Protein AF-A0A5D2YRF6-F1 (afdb_monomer)

Secondary structure (DSSP, 8-state):
-EETTEE--TTPPP---HHHHHH-HHHH-TTTTS--GGGGTT-HHHH-S-TT-

Structure (mmCIF, N/CA/C/O backbone):
data_AF-A0A5D2YRF6-F1
#
_entry.id   AF-A0A5D2YRF6-F1
#
loop_
_atom_site.group_PDB
_atom_site.id
_atom_site.type_symbol
_atom_site.label_atom_id
_atom_site.label_alt_id
_atom_site.label_comp_id
_atom_site.label_asym_id
_atom_site.label_entity_id
_atom_site.label_seq_id
_atom_site.pdbx_PDB_ins_code
_atom_site.Cartn_x
_atom_site.Cartn_y
_atom_site.Cartn_z
_atom_site.occupancy
_atom_site.B_iso_or_equiv
_atom_site.auth_seq_id
_atom_site.auth_comp_id
_atom_site.auth_asym_id
_atom_site.auth_atom_id
_atom_site.pdbx_PDB_model_num
ATOM 1 N N . MET A 1 1 ? -8.180 1.286 18.605 1.00 92.62 1 MET A N 1
ATOM 2 C CA . MET A 1 1 ? -6.848 1.573 18.009 1.00 92.62 1 MET A CA 1
ATOM 3 C C . MET A 1 1 ? -6.742 3.076 17.771 1.00 92.62 1 MET A C 1
ATOM 5 O O . MET A 1 1 ? -7.782 3.671 17.537 1.00 92.62 1 MET A O 1
ATOM 9 N N . LYS A 1 2 ? -5.561 3.707 17.850 1.00 93.75 2 LYS A N 1
ATOM 10 C CA . LYS A 1 2 ? -5.384 5.140 17.527 1.00 93.75 2 LYS A CA 1
ATOM 11 C C . LYS A 1 2 ? -4.508 5.277 16.270 1.00 93.75 2 LYS A C 1
ATOM 13 O O . LYS A 1 2 ? -3.418 4.716 16.240 1.00 93.75 2 LYS A O 1
ATOM 18 N N . PHE A 1 3 ? -4.993 5.985 15.249 1.00 92.25 3 PHE A N 1
ATOM 19 C CA . PHE A 1 3 ? -4.260 6.350 14.030 1.00 92.25 3 PHE A CA 1
ATOM 20 C C . PHE A 1 3 ? -4.049 7.859 14.008 1.00 92.25 3 PHE A C 1
ATOM 22 O O . PHE A 1 3 ? -5.003 8.600 13.771 1.00 92.25 3 PHE A O 1
ATOM 29 N N . ARG A 1 4 ? -2.816 8.329 14.239 1.00 90.62 4 ARG A N 1
ATOM 30 C CA . ARG A 1 4 ? -2.553 9.765 14.465 1.00 90.62 4 ARG A CA 1
ATOM 31 C C . ARG A 1 4 ? -3.548 10.293 15.502 1.00 90.62 4 ARG A C 1
ATOM 33 O O . ARG A 1 4 ? -3.656 9.675 16.547 1.00 90.62 4 ARG A O 1
ATOM 40 N N . GLU A 1 5 ? -4.340 11.319 15.207 1.00 96.62 5 GLU A N 1
ATOM 41 C CA . GLU A 1 5 ? -5.345 11.858 16.136 1.00 96.62 5 GLU A CA 1
ATOM 42 C C . GLU A 1 5 ? -6.730 11.196 16.060 1.00 96.62 5 GLU A C 1
ATOM 44 O O . GLU A 1 5 ? -7.669 11.648 16.706 1.00 96.62 5 GLU A O 1
ATOM 49 N N . ILE A 1 6 ? -6.874 10.094 15.320 1.00 95.88 6 ILE A N 1
ATOM 50 C CA . ILE A 1 6 ? -8.153 9.399 15.143 1.00 95.88 6 ILE A CA 1
ATOM 51 C C . ILE A 1 6 ? -8.215 8.174 16.052 1.00 95.88 6 ILE A C 1
ATOM 53 O O . ILE A 1 6 ? -7.415 7.244 15.930 1.00 95.88 6 ILE A O 1
ATOM 57 N N . PHE A 1 7 ? -9.206 8.137 16.940 1.00 96.75 7 PHE A N 1
ATOM 58 C CA . PHE A 1 7 ? -9.542 6.940 1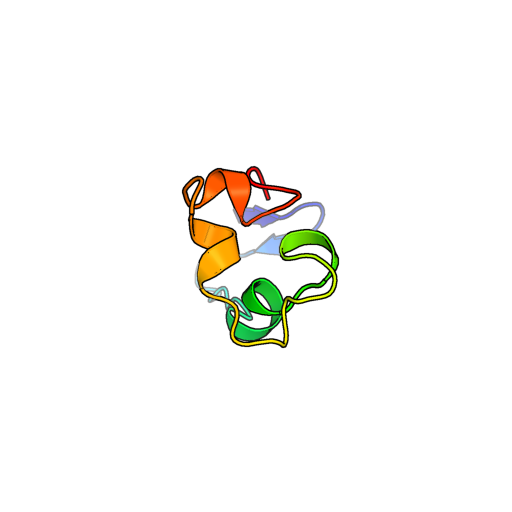7.703 1.00 96.75 7 PHE A CA 1
ATOM 59 C C . PHE A 1 7 ? -10.526 6.064 16.918 1.00 96.75 7 PHE A C 1
ATOM 61 O O . PHE A 1 7 ? -11.591 6.523 16.520 1.00 96.75 7 PHE A O 1
ATOM 68 N N . VAL A 1 8 ? -10.176 4.793 16.723 1.00 9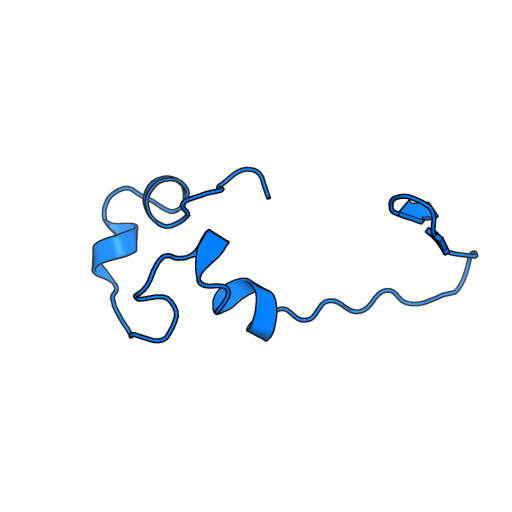6.25 8 VAL A N 1
ATOM 69 C CA . VAL A 1 8 ? -11.015 3.766 16.092 1.00 96.25 8 VAL A CA 1
ATOM 70 C C . VAL A 1 8 ? -11.609 2.871 17.186 1.00 96.25 8 VAL A C 1
ATOM 72 O O . VAL A 1 8 ? -10.850 2.117 17.823 1.00 96.25 8 VAL A O 1
ATOM 75 N N . PRO A 1 9 ? -12.934 2.949 17.422 1.00 97.12 9 PRO A N 1
ATOM 76 C CA . PRO A 1 9 ? -13.640 2.121 18.393 1.00 97.12 9 PRO A CA 1
ATOM 77 C C . PRO A 1 9 ? -13.579 0.627 18.069 1.00 97.12 9 PRO A C 1
ATOM 79 O O . PRO A 1 9 ? -13.363 0.211 16.929 1.00 97.12 9 PRO A O 1
ATOM 82 N N . LYS A 1 10 ? -13.817 -0.203 19.086 1.00 97.00 10 LYS A N 1
ATOM 83 C CA . LYS A 1 10 ? -13.959 -1.650 18.901 1.00 97.00 10 LYS A CA 1
ATOM 84 C C . LYS A 1 10 ? -15.183 -1.940 18.022 1.00 97.00 10 LYS A C 1
ATOM 86 O O . LYS A 1 10 ? -16.245 -1.376 18.254 1.00 97.00 10 LYS A O 1
ATOM 91 N N . GLY A 1 11 ? -15.028 -2.837 17.049 1.00 96.81 11 GLY A N 1
ATOM 92 C CA . GLY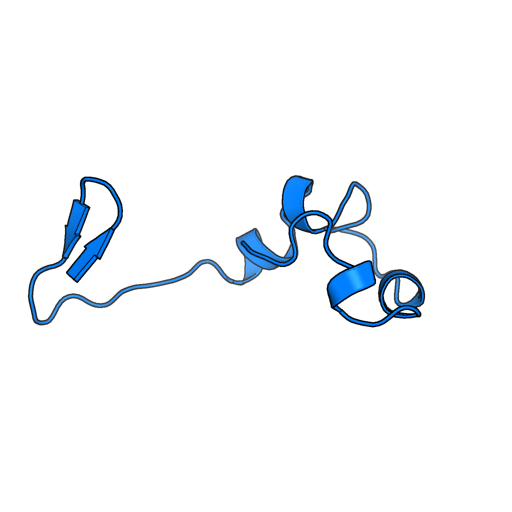 A 1 11 ? -16.103 -3.232 16.128 1.00 96.81 11 GLY A CA 1
ATOM 93 C C . GLY A 1 11 ? -16.201 -2.393 14.850 1.00 96.81 11 GLY A C 1
ATOM 94 O O . GLY A 1 11 ? -17.036 -2.692 14.006 1.00 96.81 11 GLY A O 1
ATOM 95 N N . VAL A 1 12 ? -15.347 -1.379 14.676 1.00 96.50 12 VAL A N 1
ATOM 96 C CA . VAL A 1 12 ? -15.258 -0.610 13.426 1.00 96.50 12 VAL A CA 1
ATOM 97 C C . VAL A 1 12 ? -14.303 -1.295 12.451 1.00 96.50 12 VAL A C 1
ATOM 99 O O . VAL A 1 12 ? -13.174 -1.633 12.810 1.00 96.50 12 VAL A O 1
ATOM 102 N N . ASN A 1 13 ? -14.748 -1.460 11.205 1.00 95.12 13 ASN A N 1
ATOM 103 C CA . ASN A 1 13 ? -13.914 -1.974 10.123 1.00 95.12 13 ASN A CA 1
ATOM 104 C C . ASN A 1 13 ? -12.972 -0.889 9.597 1.00 95.12 13 ASN A C 1
ATOM 106 O O . ASN A 1 13 ? -13.368 0.260 9.407 1.00 95.12 13 ASN A O 1
ATOM 110 N N . ILE A 1 14 ? -11.732 -1.279 9.315 1.00 93.19 14 ILE A N 1
ATOM 111 C CA . ILE A 1 14 ? -10.739 -0.423 8.667 1.00 93.19 14 ILE A CA 1
ATOM 112 C C . ILE A 1 14 ? -10.653 -0.858 7.208 1.00 93.19 14 ILE A C 1
ATOM 114 O O . ILE A 1 14 ? -10.391 -2.025 6.924 1.00 93.19 14 ILE A O 1
ATOM 118 N N . TRP A 1 15 ? -10.867 0.080 6.288 1.00 93.25 15 TRP A N 1
ATOM 119 C CA . TRP A 1 15 ? -10.702 -0.155 4.857 1.00 93.25 15 TRP A CA 1
ATOM 120 C C . TRP A 1 15 ? -9.479 0.595 4.338 1.00 93.25 15 TRP A C 1
ATOM 122 O O . TRP A 1 15 ? -9.236 1.742 4.713 1.00 93.25 15 TRP A O 1
ATOM 132 N N . MET A 1 16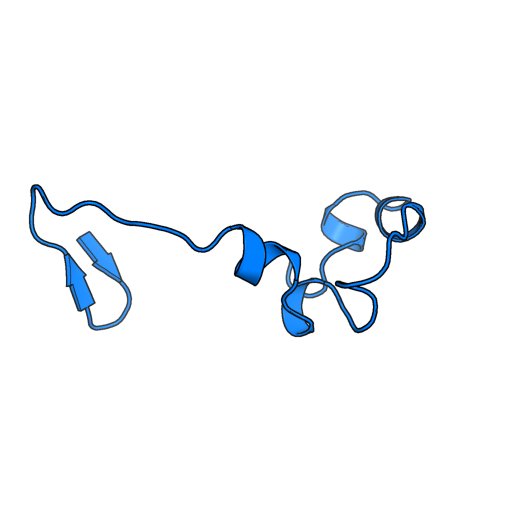 ? -8.707 -0.063 3.477 1.00 90.62 16 MET A N 1
ATOM 133 C CA . MET A 1 16 ? -7.506 0.501 2.875 1.00 90.62 16 MET A CA 1
ATOM 134 C C . MET A 1 16 ? -7.676 0.587 1.364 1.00 90.62 16 MET A C 1
ATOM 136 O O . MET A 1 16 ? -8.029 -0.392 0.705 1.00 90.62 16 MET A O 1
ATOM 140 N N . MET A 1 17 ? -7.370 1.755 0.805 1.00 93.25 17 MET A N 1
ATOM 141 C CA . MET A 1 17 ? -7.365 1.969 -0.639 1.00 93.25 17 MET A CA 1
ATOM 142 C C . MET A 1 17 ? -6.070 1.426 -1.249 1.00 93.25 17 MET A C 1
ATOM 144 O O . MET A 1 17 ? -5.155 2.176 -1.582 1.00 93.25 17 MET A O 1
ATOM 148 N N . VAL A 1 18 ? -6.001 0.101 -1.405 1.00 92.25 18 VAL A N 1
ATOM 149 C CA . VAL A 1 18 ? -4.832 -0.604 -1.962 1.00 92.25 18 VAL A CA 1
ATOM 150 C C . VAL A 1 18 ? -4.455 -0.058 -3.341 1.00 92.25 18 VAL A C 1
ATOM 152 O O . VAL A 1 18 ? -3.274 0.121 -3.625 1.00 92.25 18 VAL A O 1
ATOM 155 N N . LEU A 1 19 ? -5.445 0.265 -4.179 1.00 92.25 19 LEU A N 1
ATOM 156 C CA . LEU A 1 19 ? -5.196 0.817 -5.509 1.00 92.25 19 LEU A CA 1
ATOM 157 C C . LEU A 1 19 ? -4.525 2.194 -5.445 1.00 92.25 19 LEU A C 1
ATOM 159 O O . LEU A 1 19 ? -3.581 2.437 -6.191 1.00 92.25 19 LEU A O 1
ATOM 163 N N . ALA A 1 20 ? -4.979 3.072 -4.547 1.00 91.94 20 ALA A N 1
ATOM 164 C CA . ALA A 1 20 ? -4.360 4.381 -4.360 1.00 91.94 20 ALA A C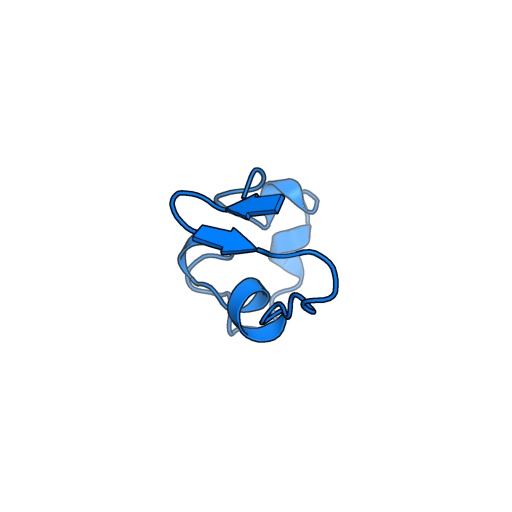A 1
ATOM 165 C C . ALA A 1 20 ? -2.912 4.226 -3.876 1.00 91.94 20 ALA A C 1
ATOM 167 O O . ALA A 1 20 ? -2.015 4.856 -4.422 1.00 91.94 20 ALA A O 1
ATOM 168 N N . LEU A 1 21 ? -2.671 3.304 -2.937 1.00 90.38 21 LEU A N 1
ATOM 169 C CA . LEU A 1 21 ? -1.332 3.016 -2.420 1.00 90.38 21 LEU A CA 1
ATOM 170 C C . LEU A 1 21 ? -0.367 2.509 -3.508 1.00 90.38 21 LEU A C 1
ATOM 172 O O . LEU A 1 21 ? 0.793 2.905 -3.531 1.00 90.38 21 LEU A O 1
ATOM 176 N N . HIS A 1 22 ? -0.833 1.657 -4.426 1.00 87.75 22 HIS A N 1
ATOM 177 C CA . HIS A 1 22 ? -0.008 1.110 -5.516 1.00 87.75 22 HIS A CA 1
ATOM 178 C C . HIS A 1 22 ? 0.240 2.094 -6.670 1.00 87.75 22 HIS A C 1
ATOM 180 O O . HIS A 1 22 ? 1.101 1.835 -7.508 1.00 87.75 22 HIS A O 1
ATOM 186 N N . ASN A 1 23 ? -0.501 3.204 -6.726 1.00 89.62 23 ASN A N 1
ATOM 187 C CA . ASN A 1 23 ? -0.385 4.220 -7.777 1.00 89.62 23 ASN A CA 1
ATOM 188 C C . ASN A 1 23 ? 0.110 5.580 -7.255 1.00 89.62 23 ASN A C 1
ATOM 190 O O . ASN A 1 23 ? 0.173 6.553 -8.011 1.00 89.62 23 ASN A O 1
ATOM 194 N N . ASP A 1 24 ? 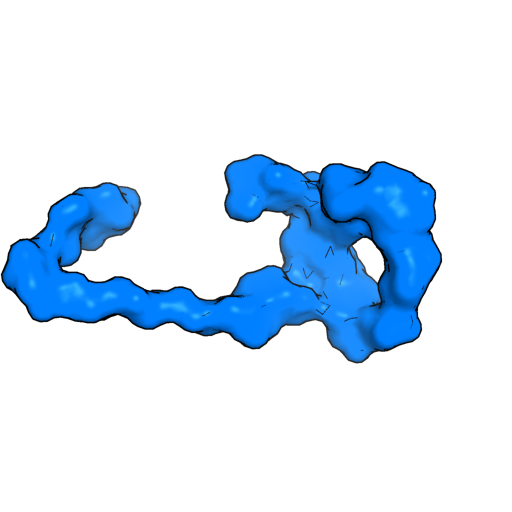0.461 5.667 -5.972 1.00 91.31 24 ASP A N 1
ATOM 195 C CA . ASP A 1 24 ? 1.002 6.885 -5.387 1.00 91.31 24 ASP A CA 1
ATOM 196 C C . ASP A 1 24 ? 2.377 7.212 -5.992 1.00 91.31 24 ASP A C 1
ATOM 198 O O . ASP A 1 24 ? 3.310 6.406 -5.948 1.00 91.31 24 ASP A O 1
ATOM 202 N N . LEU A 1 25 ? 2.502 8.412 -6.564 1.00 90.31 25 LEU A N 1
ATOM 203 C CA . LEU A 1 25 ? 3.716 8.859 -7.254 1.00 90.31 25 LEU A CA 1
ATOM 204 C C . LEU A 1 25 ? 4.887 9.134 -6.299 1.00 90.31 25 LEU A C 1
ATOM 206 O O . LEU A 1 25 ? 6.037 9.113 -6.737 1.00 90.31 25 LEU A O 1
ATOM 210 N N . GLY A 1 26 ? 4.609 9.420 -5.025 1.00 89.00 26 GLY A N 1
ATOM 211 C CA . GLY A 1 26 ? 5.620 9.629 -3.991 1.00 89.00 26 GLY A CA 1
ATOM 212 C C . GLY A 1 26 ? 6.185 8.317 -3.451 1.00 89.00 26 GLY A C 1
ATOM 213 O O . GLY A 1 26 ? 7.342 8.278 -3.048 1.00 89.00 26 GLY A O 1
ATOM 214 N N . ILE A 1 27 ? 5.407 7.231 -3.485 1.00 89.56 27 ILE A N 1
ATOM 215 C CA . ILE A 1 27 ? 5.864 5.889 -3.098 1.00 89.56 27 ILE A CA 1
ATOM 216 C C . ILE A 1 27 ? 6.525 5.173 -4.280 1.00 89.56 27 ILE A C 1
ATOM 218 O O . ILE A 1 27 ? 7.602 4.601 -4.122 1.00 89.56 27 ILE A O 1
ATOM 222 N N . TRP A 1 28 ? 5.912 5.216 -5.466 1.00 86.69 28 TRP A N 1
ATOM 223 C CA . TRP A 1 28 ? 6.282 4.390 -6.627 1.00 86.69 28 TRP A CA 1
ATOM 224 C C . TRP A 1 28 ? 6.931 5.163 -7.782 1.00 86.69 28 TRP A C 1
ATOM 226 O O . TRP A 1 28 ? 7.035 4.620 -8.881 1.00 86.69 28 TRP A O 1
ATOM 236 N N . ARG A 1 29 ? 7.380 6.404 -7.546 1.00 82.25 29 ARG A N 1
ATOM 237 C CA . ARG A 1 29 ? 7.954 7.320 -8.552 1.00 82.25 29 ARG A CA 1
ATOM 238 C C . ARG A 1 29 ? 6.971 7.695 -9.669 1.00 82.25 29 ARG A C 1
ATOM 240 O O . ARG A 1 29 ? 5.805 7.310 -9.707 1.00 82.25 29 ARG A O 1
ATOM 247 N N . LYS A 1 30 ? 7.463 8.499 -10.620 1.00 83.94 30 LYS A N 1
ATOM 248 C CA . LYS A 1 30 ? 6.694 9.032 -11.760 1.00 83.94 30 LYS A CA 1
ATOM 249 C C . LYS A 1 30 ? 6.127 7.957 -12.696 1.00 83.94 30 LYS A C 1
ATOM 251 O O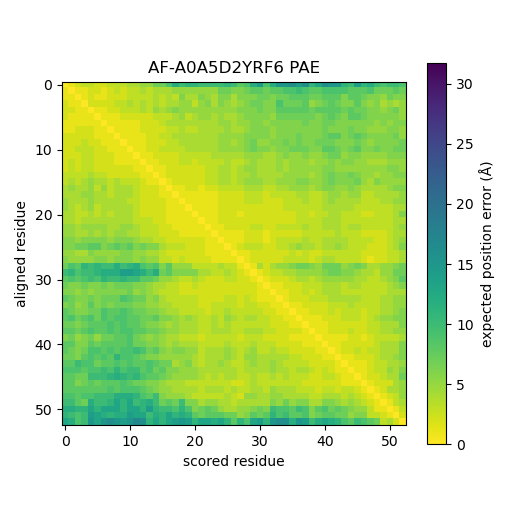 . LYS A 1 30 ? 5.255 8.266 -13.503 1.00 83.94 30 LYS A O 1
ATOM 256 N N . ASP A 1 31 ? 6.623 6.727 -12.630 1.00 86.88 31 ASP A N 1
ATOM 257 C CA . ASP A 1 31 ? 6.178 5.607 -13.454 1.00 86.88 31 ASP A CA 1
ATOM 258 C C . ASP A 1 31 ? 5.191 4.671 -12.734 1.00 86.88 31 ASP A C 1
ATOM 260 O O . ASP A 1 31 ? 4.912 3.596 -13.256 1.00 86.88 31 ASP A O 1
ATOM 264 N N . ALA A 1 32 ? 4.596 5.081 -11.603 1.00 89.31 32 ALA A N 1
ATOM 265 C CA . ALA A 1 32 ? 3.592 4.292 -10.875 1.00 89.31 32 ALA A CA 1
ATOM 266 C C . ALA A 1 32 ? 2.433 3.793 -11.764 1.00 89.31 32 ALA A C 1
ATOM 268 O O . ALA A 1 32 ? 2.005 2.650 -11.641 1.00 89.31 32 ALA A O 1
ATOM 269 N N . TYR A 1 33 ? 1.995 4.617 -12.722 1.00 91.62 33 TYR A N 1
ATOM 270 C CA . TYR A 1 33 ? 0.923 4.297 -13.677 1.00 91.62 33 TYR A CA 1
ATOM 271 C C . TYR A 1 33 ? 1.400 3.562 -14.938 1.00 91.62 33 TYR A C 1
ATOM 273 O O . TYR A 1 33 ? 0.622 3.347 -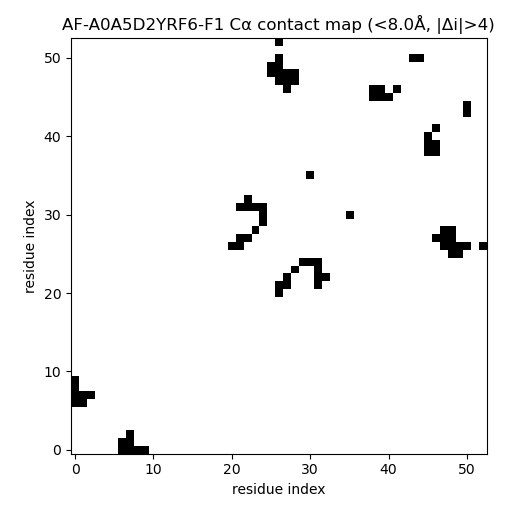15.868 1.00 91.62 33 TYR A O 1
ATOM 281 N N . ARG A 1 34 ? 2.686 3.211 -15.027 1.00 90.94 34 ARG A N 1
ATOM 282 C CA . ARG A 1 34 ? 3.255 2.494 -16.171 1.00 90.94 34 ARG A CA 1
ATOM 283 C C . ARG A 1 34 ? 3.549 1.055 -15.780 1.00 90.94 34 ARG A C 1
ATOM 285 O O . ARG A 1 34 ? 4.107 0.774 -14.721 1.00 90.94 34 ARG A O 1
ATOM 292 N N . PHE A 1 35 ? 3.240 0.134 -16.687 1.00 90.12 35 PHE A N 1
ATOM 293 C CA . PHE A 1 35 ? 3.685 -1.246 -16.552 1.00 90.12 35 PHE A CA 1
ATOM 294 C C . PHE A 1 35 ? 5.196 -1.326 -16.820 1.00 90.12 35 PHE A C 1
ATOM 296 O O . PHE A 1 35 ? 5.636 -1.399 -17.965 1.00 90.12 35 PHE A O 1
ATOM 303 N N . ASN A 1 36 ? 5.991 -1.255 -15.751 1.00 88.75 36 ASN A N 1
ATOM 304 C CA . ASN A 1 36 ? 7.449 -1.312 -15.794 1.00 88.75 36 ASN A CA 1
ATOM 305 C C . ASN A 1 36 ? 7.959 -2.379 -14.820 1.00 88.75 36 ASN A C 1
ATOM 307 O O . ASN A 1 36 ? 8.050 -2.136 -13.619 1.00 88.75 36 ASN A O 1
ATOM 311 N N . LEU A 1 37 ? 8.299 -3.565 -15.330 1.00 88.31 37 LEU A N 1
ATOM 312 C CA . LEU A 1 37 ? 8.842 -4.656 -14.512 1.00 88.31 37 LEU A CA 1
ATOM 313 C C . LEU A 1 37 ? 10.280 -4.381 -14.048 1.00 88.31 37 LEU A C 1
ATOM 315 O O . LEU A 1 37 ? 10.674 -4.833 -12.974 1.00 88.31 37 LEU A O 1
ATOM 319 N N . ASN A 1 38 ? 11.048 -3.593 -14.808 1.00 90.12 38 ASN A N 1
ATOM 320 C CA . ASN A 1 38 ? 12.462 -3.338 -14.519 1.00 90.12 38 ASN A CA 1
ATOM 321 C C . ASN A 1 38 ? 12.676 -2.596 -13.193 1.00 90.12 38 ASN A C 1
ATOM 323 O O . ASN A 1 38 ? 13.747 -2.710 -12.604 1.00 90.12 38 ASN A O 1
ATOM 327 N N . LYS A 1 39 ? 11.663 -1.892 -12.668 1.00 86.06 39 LYS A N 1
ATOM 328 C CA . LYS A 1 39 ? 11.752 -1.239 -11.349 1.00 86.06 39 LYS A CA 1
ATOM 329 C C . LYS A 1 39 ? 11.958 -2.228 -10.197 1.00 86.06 39 LYS A C 1
ATOM 331 O O . LYS A 1 39 ? 12.491 -1.858 -9.159 1.00 86.06 39 LYS A O 1
ATOM 336 N N . PHE A 1 40 ? 11.594 -3.494 -10.394 1.00 88.88 40 PHE A N 1
ATOM 337 C CA . PHE A 1 40 ? 11.792 -4.563 -9.417 1.00 88.88 40 PHE A CA 1
ATOM 338 C C . PHE A 1 40 ? 13.112 -5.323 -9.598 1.00 88.88 40 PHE A C 1
ATOM 340 O O . PHE A 1 40 ? 13.373 -6.250 -8.834 1.00 88.88 40 PHE A O 1
ATOM 347 N N . ALA A 1 41 ? 13.965 -4.946 -10.561 1.00 92.50 41 ALA A N 1
ATOM 348 C CA . ALA A 1 41 ? 15.233 -5.636 -10.828 1.00 92.50 41 ALA A CA 1
ATOM 349 C C . ALA A 1 41 ? 16.173 -5.666 -9.607 1.00 92.50 41 ALA A C 1
ATOM 351 O O . ALA A 1 41 ? 16.924 -6.619 -9.430 1.00 92.50 41 ALA A O 1
ATOM 352 N N . ASN A 1 42 ? 16.070 -4.662 -8.728 1.00 88.69 42 ASN A N 1
ATOM 353 C CA . ASN A 1 42 ? 16.821 -4.566 -7.471 1.00 88.69 42 ASN A CA 1
ATOM 354 C C . ASN A 1 42 ? 15.975 -4.963 -6.240 1.00 88.69 42 ASN A C 1
ATOM 356 O O . ASN A 1 42 ? 16.239 -4.528 -5.118 1.00 88.69 42 ASN A O 1
ATOM 360 N N . GLY A 1 43 ? 14.924 -5.760 -6.448 1.00 87.06 43 GLY A N 1
ATOM 361 C CA . GLY A 1 43 ? 13.962 -6.150 -5.422 1.00 87.06 43 GLY A CA 1
ATOM 362 C C . GLY A 1 43 ? 12.981 -5.036 -5.036 1.00 87.06 43 GLY A C 1
ATOM 363 O O . GLY A 1 43 ? 13.057 -3.902 -5.506 1.00 87.06 43 GLY A O 1
ATOM 364 N N . ILE A 1 44 ? 12.040 -5.359 -4.143 1.00 82.06 44 ILE A N 1
ATOM 365 C CA . ILE A 1 44 ? 10.931 -4.461 -3.762 1.00 82.06 44 ILE A CA 1
ATOM 366 C C . ILE A 1 44 ? 11.443 -3.171 -3.102 1.00 82.06 44 ILE A C 1
ATOM 368 O O . ILE A 1 44 ? 10.936 -2.091 -3.387 1.00 82.06 44 ILE A O 1
ATOM 372 N N . LYS A 1 45 ? 12.499 -3.258 -2.280 1.00 82.88 45 LYS A N 1
ATOM 373 C CA . LYS A 1 45 ? 13.124 -2.075 -1.663 1.00 82.88 45 LYS A CA 1
ATOM 374 C C . LYS A 1 45 ? 13.684 -1.087 -2.689 1.00 82.88 45 LYS A C 1
ATOM 376 O O . LYS A 1 45 ? 13.724 0.097 -2.397 1.00 82.88 45 LYS A O 1
ATOM 381 N N . GLY A 1 46 ? 14.120 -1.564 -3.857 1.00 82.81 46 GLY A N 1
ATOM 382 C CA . GLY A 1 46 ? 14.600 -0.711 -4.945 1.00 82.81 46 GLY A CA 1
ATOM 383 C C . GLY A 1 46 ? 13.483 -0.144 -5.827 1.00 82.81 46 GLY A C 1
ATOM 384 O O . GLY A 1 46 ? 13.738 0.779 -6.596 1.00 82.81 46 GLY A O 1
ATOM 385 N N . ALA A 1 47 ? 12.264 -0.684 -5.716 1.00 86.44 47 ALA A N 1
ATOM 386 C CA . ALA A 1 47 ? 11.105 -0.264 -6.499 1.00 86.44 47 ALA A CA 1
ATOM 387 C C . ALA A 1 47 ? 10.328 0.897 -5.853 1.00 86.44 47 ALA A C 1
ATOM 389 O O . ALA A 1 47 ? 9.712 1.682 -6.573 1.00 86.44 47 ALA A O 1
ATOM 390 N N . CYS A 1 48 ? 10.358 1.004 -4.519 1.00 86.31 48 CYS A N 1
ATOM 391 C CA . CYS A 1 48 ? 9.704 2.075 -3.764 1.00 86.31 48 CYS A CA 1
ATOM 392 C C . CYS A 1 48 ? 10.708 3.151 -3.330 1.00 86.31 48 CYS A C 1
ATOM 394 O O . CYS A 1 48 ? 11.783 2.837 -2.827 1.00 86.31 48 CYS A O 1
ATOM 396 N N . GLU A 1 49 ? 10.326 4.424 -3.434 1.00 85.00 49 GLU A N 1
ATOM 397 C CA . GLU A 1 49 ? 11.088 5.548 -2.860 1.00 85.00 49 GLU A CA 1
ATOM 398 C C . GLU A 1 49 ? 11.055 5.537 -1.333 1.00 85.00 49 GLU A C 1
ATOM 400 O O . GLU A 1 49 ? 12.029 5.892 -0.672 1.00 85.00 49 GLU A O 1
ATOM 405 N N . LEU A 1 50 ? 9.918 5.123 -0.776 1.00 84.06 50 LEU A N 1
ATOM 406 C CA . LEU A 1 50 ? 9.653 5.127 0.654 1.00 84.06 50 LEU A CA 1
ATOM 407 C C . LEU A 1 50 ? 9.307 3.707 1.116 1.00 84.06 50 LEU A C 1
ATOM 409 O O . LEU A 1 50 ? 8.155 3.424 1.428 1.00 84.06 50 LEU A O 1
ATOM 413 N N . PRO A 1 51 ? 10.290 2.792 1.185 1.00 71.38 51 PRO A N 1
ATOM 414 C CA . PRO A 1 51 ? 10.052 1.379 1.501 1.00 71.38 51 PRO A CA 1
ATOM 415 C C . PRO A 1 51 ? 9.606 1.128 2.953 1.00 71.38 51 PRO A C 1
ATOM 417 O O . PRO A 1 51 ? 9.376 -0.016 3.334 1.00 71.38 51 PRO A O 1
ATOM 420 N N . GLN A 1 52 ? 9.549 2.184 3.766 1.00 73.38 52 GLN A N 1
ATOM 421 C CA . GLN A 1 52 ? 9.160 2.183 5.178 1.00 73.38 52 GLN A CA 1
ATOM 422 C C . GLN A 1 52 ? 7.776 2.796 5.435 1.00 73.38 52 GLN A C 1
ATOM 424 O O . GLN A 1 52 ? 7.378 2.903 6.594 1.00 73.38 52 GLN A O 1
ATOM 429 N N . VAL A 1 53 ? 7.090 3.244 4.375 1.00 58.53 53 VAL A N 1
ATOM 430 C CA . VAL A 1 53 ? 5.673 3.632 4.429 1.00 58.53 53 VAL A CA 1
ATOM 431 C C . VAL A 1 53 ? 4.809 2.384 4.330 1.00 58.53 53 VAL A C 1
ATOM 433 O O . VAL A 1 53 ? 5.143 1.506 3.504 1.00 58.53 53 VAL A O 1
#

Solvent-accessible surface area (backbone atoms only — not comparable to full-atom values): 3457 Å² total; per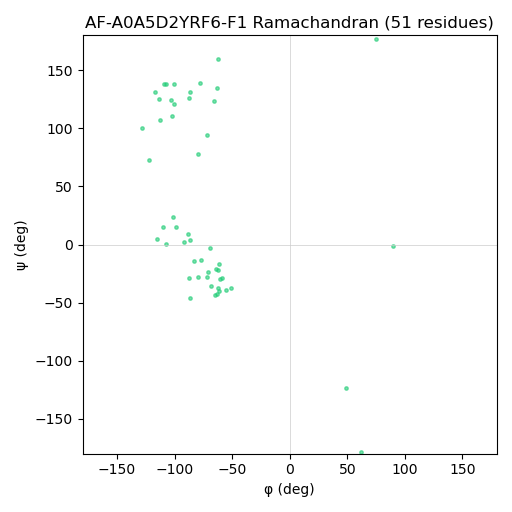-residue (Å²): 92,72,57,88,96,43,78,45,62,91,91,63,86,86,86,76,65,62,69,59,65,64,47,30,48,77,39,35,37,94,53,30,90,49,97,60,73,72,49,45,74,69,38,69,68,60,38,30,75,46,71,86,111

pLDDT: mean 89.0, std 6.77, range [58.53, 97.12]

Foldseek 3Di:
DDDPPDDDDPPDDDDDPVVCVQQPCQFQNPCSVPPDPVCCVVHPVSRTPCPPD

InterPro domains:
  IPR036396 Cytochrome P450 superfamily [SSF48264] (3-42)

Radius of gyration: 14.89 Å; Cα contacts (8 Å, |Δi|>4): 40; chains: 1; bounding box: 33×18×36 Å

Mean predicted aligned error: 4.56 Å

Organism: Gossypium mustelinum (NCBI:txid34275)

Sequence (53 aa):
MKFREIFVPKGVNIWMMVLALHNDLGIWRKDAYRFNLNKFANGIKGACELPQV